Protein AF-A0A495IKT8-F1 (afdb_monomer_lite)

Sequence (80 aa):
MSTFTYHGAKDIDRAIGFLVTLDRNQQDALAVLQIDGALDELQTEYQKALADAAYRPSDDFTGRLSGYLEMADDAAGPGA

pLDDT: mean 86.84, std 12.22, range [43.38, 96.44]

Organism: NCBI:txid386892

Structure (mmCIF, N/CA/C/O backbone):
data_AF-A0A495IKT8-F1
#
_entry.id   AF-A0A495IKT8-F1
#
loop_
_atom_site.group_PDB
_atom_site.id
_atom_site.type_symbol
_atom_site.label_atom_id
_atom_site.label_alt_id
_atom_site.label_comp_id
_atom_site.label_asym_id
_atom_site.label_entity_id
_atom_site.label_seq_id
_atom_site.pdbx_PDB_ins_code
_atom_site.Cartn_x
_atom_site.Cartn_y
_atom_site.Cartn_z
_atom_site.occupancy
_atom_site.B_iso_or_equiv
_atom_site.auth_seq_id
_atom_site.auth_comp_id
_atom_site.auth_asym_id
_atom_site.auth_atom_id
_atom_site.pdbx_PDB_model_num
ATOM 1 N N . MET A 1 1 ? -11.292 16.138 -10.220 1.00 43.38 1 MET A N 1
ATOM 2 C CA . MET A 1 1 ? -10.957 15.516 -8.926 1.00 43.38 1 MET A CA 1
ATOM 3 C C . MET A 1 1 ? -11.529 14.118 -8.971 1.00 43.38 1 MET A C 1
ATOM 5 O O . MET A 1 1 ? -12.750 14.007 -8.961 1.00 43.38 1 MET A O 1
ATOM 9 N N . SER A 1 2 ? -10.688 13.100 -9.172 1.00 48.22 2 SER A N 1
ATOM 10 C CA . SER A 1 2 ? -11.131 11.704 -9.203 1.00 48.22 2 SER A CA 1
ATOM 11 C C . SER A 1 2 ? -11.890 11.420 -7.909 1.00 48.22 2 SER A C 1
ATOM 13 O O . SER A 1 2 ? -11.354 11.595 -6.817 1.00 48.22 2 SER A O 1
ATOM 15 N N . THR A 1 3 ? -13.167 11.059 -8.021 1.00 59.38 3 THR A N 1
ATOM 16 C CA . THR A 1 3 ? -14.032 10.650 -6.906 1.00 59.38 3 THR A CA 1
ATOM 17 C C . THR A 1 3 ? -13.652 9.241 -6.466 1.00 59.38 3 THR A C 1
ATOM 19 O O . THR A 1 3 ? -14.475 8.325 -6.496 1.00 59.38 3 THR A O 1
ATOM 22 N N . PHE A 1 4 ? -12.376 9.037 -6.144 1.00 70.94 4 PHE A N 1
ATOM 23 C CA . PHE A 1 4 ? -11.906 7.759 -5.652 1.00 70.94 4 PHE A CA 1
ATOM 24 C C . PHE A 1 4 ? -12.589 7.495 -4.312 1.00 70.94 4 PHE A C 1
ATOM 26 O O . PHE A 1 4 ? -12.424 8.240 -3.346 1.00 70.94 4 PHE A O 1
ATOM 33 N N . THR A 1 5 ? -13.426 6.465 -4.292 1.00 78.69 5 THR A N 1
ATOM 34 C CA . THR A 1 5 ? -14.084 6.004 -3.075 1.00 78.69 5 THR A CA 1
ATOM 35 C C . THR A 1 5 ? -13.293 4.815 -2.578 1.00 78.69 5 THR A C 1
ATOM 37 O O . THR A 1 5 ? -13.196 3.816 -3.276 1.00 78.69 5 THR A O 1
ATOM 40 N N . TYR A 1 6 ? -12.721 4.938 -1.386 1.00 83.81 6 TYR A N 1
ATOM 41 C CA . TYR A 1 6 ? -11.996 3.850 -0.747 1.00 83.81 6 TYR A CA 1
ATOM 42 C C . TYR A 1 6 ? -12.968 2.736 -0.316 1.00 83.81 6 TYR A C 1
ATOM 44 O O . TYR A 1 6 ? -13.845 2.966 0.521 1.00 83.81 6 TYR A O 1
ATOM 52 N N . HIS A 1 7 ? -12.806 1.533 -0.870 1.00 82.88 7 HIS A N 1
ATOM 53 C CA . HIS A 1 7 ? -13.624 0.341 -0.602 1.00 82.88 7 HIS A CA 1
ATOM 54 C C . HIS A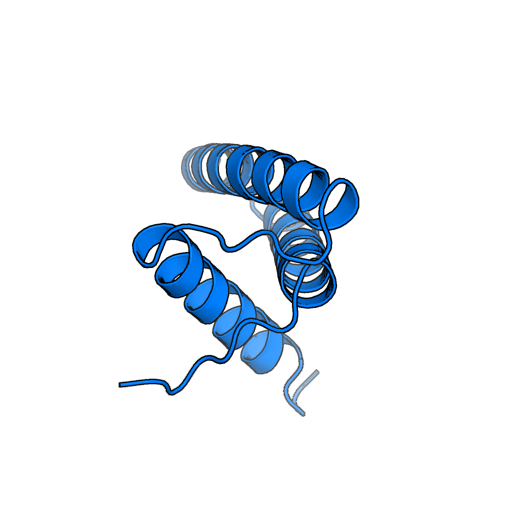 1 7 ? -12.986 -0.617 0.418 1.00 82.88 7 HIS A C 1
ATOM 56 O O . HIS A 1 7 ? -13.416 -1.767 0.554 1.00 82.88 7 HIS A O 1
ATOM 62 N N . GLY A 1 8 ? -11.975 -0.158 1.159 1.00 86.81 8 GLY A N 1
ATOM 63 C CA . GLY A 1 8 ? -11.313 -0.945 2.195 1.00 86.81 8 GLY A CA 1
ATOM 64 C C . GLY A 1 8 ? -10.093 -1.712 1.689 1.00 86.81 8 GLY A C 1
ATOM 65 O O . GLY A 1 8 ? -9.502 -1.395 0.658 1.00 86.81 8 GLY A O 1
ATOM 66 N N . ALA A 1 9 ? -9.736 -2.769 2.420 1.00 91.38 9 ALA A N 1
ATOM 67 C CA . ALA A 1 9 ? -8.506 -3.535 2.216 1.00 91.38 9 ALA A CA 1
ATOM 68 C C . ALA A 1 9 ? -8.332 -4.100 0.789 1.00 91.38 9 ALA A C 1
ATOM 70 O O . ALA A 1 9 ? -7.205 -4.294 0.348 1.00 91.38 9 ALA A O 1
ATOM 71 N N . LYS A 1 10 ? -9.426 -4.325 0.046 1.00 91.44 10 LYS A N 1
ATOM 72 C CA . LYS A 1 10 ? -9.386 -4.830 -1.339 1.00 91.44 10 LYS A CA 1
ATOM 73 C C . LYS A 1 10 ? -8.704 -3.871 -2.315 1.00 91.44 10 LYS A C 1
ATOM 75 O O . LYS A 1 10 ? -8.001 -4.323 -3.212 1.00 91.44 10 LYS A O 1
ATOM 80 N N . ASP A 1 11 ? -8.907 -2.569 -2.138 1.00 91.50 11 ASP A N 1
ATOM 81 C CA . ASP A 1 11 ? -8.284 -1.559 -2.995 1.00 91.50 11 ASP A CA 1
ATOM 82 C C . ASP A 1 11 ? -6.769 -1.530 -2.761 1.00 91.50 11 ASP A C 1
ATOM 84 O O . ASP A 1 11 ? -5.984 -1.460 -3.704 1.00 91.50 11 ASP A O 1
ATOM 88 N N . ILE A 1 12 ? -6.352 -1.674 -1.499 1.00 93.19 12 ILE A N 1
ATOM 89 C CA . ILE A 1 12 ? -4.937 -1.740 -1.121 1.00 93.19 12 ILE A CA 1
ATOM 90 C C . ILE A 1 12 ? -4.292 -3.024 -1.656 1.00 93.19 12 ILE A C 1
ATOM 92 O O . ILE A 1 12 ? -3.231 -2.955 -2.269 1.00 93.19 12 ILE A O 1
ATOM 96 N N . ASP A 1 13 ? -4.943 -4.179 -1.491 1.00 93.88 13 ASP A N 1
ATOM 97 C CA . ASP A 1 13 ? -4.465 -5.471 -2.008 1.00 93.88 13 ASP A CA 1
ATOM 98 C C . ASP A 1 13 ? -4.235 -5.433 -3.528 1.00 93.88 13 ASP A C 1
ATOM 100 O O . ASP A 1 13 ? -3.201 -5.876 -4.032 1.00 93.88 13 ASP A O 1
ATOM 104 N N . ARG A 1 14 ? -5.153 -4.799 -4.267 1.00 93.56 14 ARG A N 1
ATOM 105 C CA . ARG A 1 14 ? -5.018 -4.614 -5.715 1.00 93.56 14 ARG A CA 1
ATOM 106 C C . ARG A 1 14 ? -3.810 -3.748 -6.083 1.00 93.56 14 ARG A C 1
ATOM 108 O O . ARG A 1 14 ? -3.065 -4.108 -6.996 1.00 93.56 14 ARG A O 1
ATOM 115 N N . ALA A 1 15 ? -3.598 -2.638 -5.377 1.00 93.75 15 ALA A N 1
ATOM 116 C CA . ALA A 1 15 ? -2.435 -1.777 -5.590 1.00 93.75 15 ALA A CA 1
ATOM 117 C C . ALA A 1 15 ? -1.113 -2.489 -5.247 1.00 93.75 15 ALA A C 1
ATOM 119 O O . ALA A 1 15 ? -0.146 -2.373 -6.001 1.00 93.75 15 ALA A O 1
ATOM 120 N N . ILE A 1 16 ? -1.084 -3.284 -4.169 1.00 94.81 16 ILE A N 1
ATOM 121 C CA . ILE A 1 16 ? 0.067 -4.129 -3.811 1.00 94.81 16 ILE A CA 1
ATOM 122 C C . ILE A 1 16 ? 0.379 -5.103 -4.950 1.00 94.81 16 ILE A C 1
ATOM 124 O O . ILE A 1 16 ? 1.521 -5.175 -5.399 1.00 94.81 16 ILE A O 1
ATOM 128 N N . GLY A 1 17 ? -0.623 -5.824 -5.462 1.00 93.06 17 GLY A N 1
ATOM 129 C CA . GLY A 1 17 ? -0.431 -6.783 -6.555 1.00 93.06 17 GLY A CA 1
ATOM 130 C C . GLY A 1 17 ? 0.144 -6.147 -7.826 1.00 93.06 17 GLY A C 1
ATOM 131 O O . GLY A 1 17 ? 1.029 -6.722 -8.471 1.00 93.06 17 GLY A O 1
ATOM 132 N N . PHE A 1 18 ? -0.310 -4.937 -8.160 1.00 92.56 18 PHE A N 1
ATOM 133 C CA . PHE A 1 18 ? 0.241 -4.159 -9.267 1.00 92.56 18 PHE A CA 1
ATOM 134 C C . PHE A 1 18 ? 1.705 -3.774 -9.025 1.00 92.56 18 PHE A C 1
ATOM 136 O O . PHE A 1 18 ? 2.556 -4.078 -9.861 1.00 92.56 18 PHE A O 1
ATOM 143 N N . LEU A 1 19 ? 2.024 -3.174 -7.874 1.00 92.25 19 LEU A N 1
ATOM 144 C CA . LEU A 1 19 ? 3.385 -2.727 -7.572 1.00 92.25 19 LEU A CA 1
ATOM 145 C C . LEU A 1 19 ? 4.381 -3.883 -7.441 1.00 92.25 19 LEU A C 1
ATOM 147 O O . LEU A 1 19 ? 5.499 -3.753 -7.919 1.00 92.25 19 LEU A O 1
ATOM 151 N N . VAL A 1 20 ? 3.979 -5.040 -6.908 1.00 93.38 20 VAL A N 1
ATOM 152 C CA . VAL A 1 20 ? 4.822 -6.254 -6.903 1.00 93.38 20 VAL A CA 1
ATOM 153 C C . VAL A 1 20 ? 5.135 -6.721 -8.326 1.00 93.38 20 VAL A C 1
ATOM 155 O O . VAL A 1 20 ? 6.227 -7.216 -8.606 1.00 93.38 20 VAL A O 1
ATOM 158 N N . THR A 1 21 ? 4.180 -6.589 -9.246 1.00 90.81 21 THR A N 1
ATOM 159 C CA . THR A 1 21 ? 4.403 -6.933 -10.656 1.00 90.81 21 THR A CA 1
ATOM 160 C C . THR A 1 21 ? 5.314 -5.909 -11.331 1.00 90.81 21 THR A C 1
ATOM 162 O O . THR A 1 21 ? 6.183 -6.290 -12.114 1.00 90.81 21 THR A O 1
ATOM 165 N N . LEU A 1 22 ? 5.144 -4.624 -11.012 1.00 89.25 22 LEU A N 1
ATOM 166 C CA . LEU A 1 22 ? 5.996 -3.544 -11.502 1.00 89.25 22 LEU A CA 1
ATOM 167 C C . LEU A 1 22 ? 7.443 -3.709 -11.018 1.00 89.25 22 LEU A C 1
ATOM 169 O O . LEU A 1 22 ? 8.356 -3.635 -11.834 1.00 89.25 22 LEU A O 1
ATOM 173 N N . ASP A 1 23 ? 7.631 -4.004 -9.732 1.00 89.69 23 ASP A N 1
ATOM 174 C CA . ASP A 1 23 ? 8.930 -4.231 -9.095 1.00 89.69 23 ASP A CA 1
ATOM 175 C C . ASP A 1 23 ? 9.723 -5.345 -9.790 1.00 89.69 23 ASP A C 1
ATOM 177 O O . ASP A 1 23 ? 10.849 -5.145 -10.239 1.00 89.69 23 ASP A O 1
ATOM 181 N N . ARG A 1 24 ? 9.083 -6.500 -10.013 1.00 88.38 24 ARG A N 1
ATOM 182 C CA . ARG A 1 24 ? 9.708 -7.652 -10.691 1.00 88.38 24 ARG A CA 1
ATOM 183 C C . ARG A 1 24 ? 10.191 -7.353 -12.106 1.00 88.38 24 ARG A C 1
ATOM 185 O O . ARG A 1 24 ? 11.102 -8.023 -12.589 1.00 88.38 24 ARG A O 1
ATOM 192 N N . ASN A 1 25 ? 9.546 -6.409 -12.781 1.00 88.06 25 ASN A N 1
ATOM 193 C CA . ASN A 1 25 ? 9.876 -6.023 -14.148 1.00 88.06 25 ASN A CA 1
ATOM 194 C C . ASN A 1 25 ? 10.823 -4.817 -14.203 1.00 88.06 25 ASN A C 1
ATOM 196 O O . ASN A 1 25 ? 11.255 -4.436 -15.293 1.00 88.06 25 ASN A O 1
ATOM 200 N N . GLN A 1 26 ? 11.142 -4.213 -13.058 1.00 84.50 26 GLN A N 1
ATOM 201 C CA . GLN A 1 26 ? 11.938 -3.005 -13.000 1.00 84.50 26 GLN A CA 1
ATOM 202 C C . GLN A 1 26 ? 13.436 -3.325 -13.025 1.00 84.50 26 GLN A C 1
ATOM 204 O O . GLN A 1 26 ? 13.930 -4.191 -12.309 1.00 84.50 26 GLN A O 1
ATOM 209 N N . GLN A 1 27 ? 14.175 -2.605 -13.869 1.00 85.44 27 GLN A N 1
ATOM 210 C CA . GLN A 1 27 ? 15.634 -2.744 -13.996 1.00 85.44 27 GLN A CA 1
ATOM 211 C C . GLN A 1 27 ? 16.392 -1.565 -13.373 1.00 85.44 27 GLN A C 1
ATOM 213 O O . GLN A 1 27 ? 17.599 -1.654 -13.146 1.00 85.44 27 GLN A O 1
ATOM 218 N N . ASP A 1 28 ? 15.692 -0.465 -13.090 1.00 90.50 28 ASP A N 1
ATOM 219 C CA . ASP A 1 28 ? 16.249 0.708 -1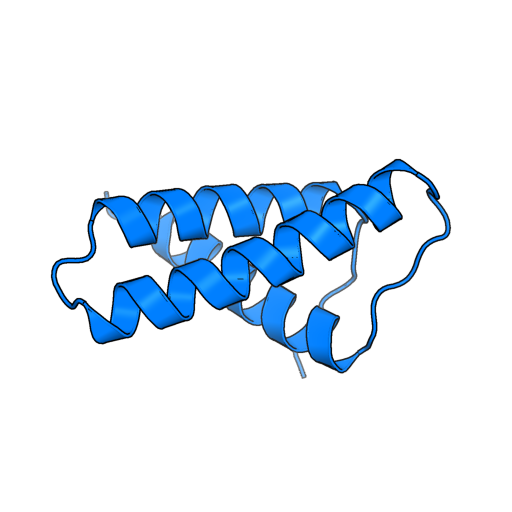2.425 1.00 90.50 28 ASP A CA 1
ATOM 220 C C . ASP A 1 28 ? 16.213 0.541 -10.895 1.00 90.50 28 ASP A C 1
ATOM 222 O O . ASP A 1 28 ? 15.146 0.456 -10.285 1.00 90.50 28 ASP A O 1
ATOM 226 N N . ALA A 1 29 ? 17.391 0.531 -10.268 1.00 84.94 29 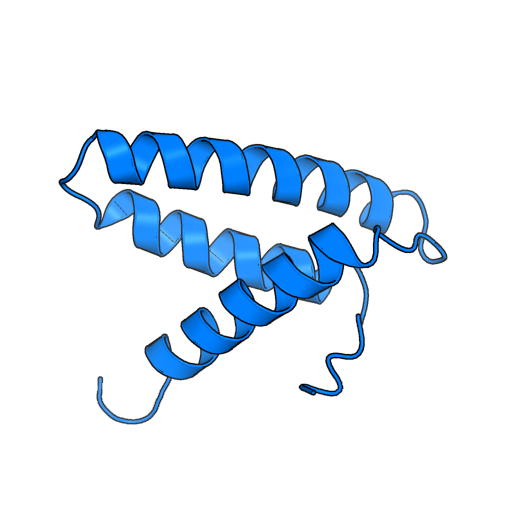ALA A N 1
ATOM 227 C CA . ALA A 1 29 ? 17.541 0.347 -8.825 1.00 84.94 29 ALA A CA 1
ATOM 228 C C . ALA A 1 29 ? 16.916 1.477 -7.985 1.00 84.94 29 ALA A C 1
ATOM 230 O O . ALA A 1 29 ? 16.466 1.228 -6.869 1.00 84.94 29 ALA A O 1
ATOM 231 N N . LEU A 1 30 ? 16.875 2.715 -8.491 1.00 90.12 30 LEU A N 1
ATOM 232 C CA . LEU A 1 30 ? 16.214 3.817 -7.790 1.00 90.12 30 LEU A CA 1
ATOM 233 C C . LEU A 1 30 ? 14.696 3.638 -7.823 1.00 90.12 30 LEU A C 1
ATOM 235 O O . LEU A 1 30 ? 14.026 3.906 -6.828 1.00 90.12 30 LEU A O 1
ATOM 239 N N . ALA A 1 31 ? 14.165 3.164 -8.948 1.00 87.69 31 ALA A N 1
ATOM 240 C CA . ALA A 1 31 ? 12.744 2.878 -9.065 1.00 87.69 31 ALA A CA 1
ATOM 241 C C . ALA A 1 31 ? 12.325 1.693 -8.180 1.00 87.69 31 ALA A C 1
ATOM 243 O O . ALA A 1 31 ? 11.288 1.786 -7.532 1.00 87.69 31 ALA A O 1
ATOM 244 N N . VAL A 1 32 ? 13.146 0.641 -8.076 1.00 89.25 32 VAL A N 1
ATOM 245 C CA . VAL A 1 32 ? 12.926 -0.473 -7.128 1.00 89.25 32 VAL A CA 1
ATOM 246 C C . VAL A 1 32 ? 12.820 0.047 -5.693 1.00 89.25 32 VAL A C 1
ATOM 248 O O . VAL A 1 32 ? 11.818 -0.187 -5.032 1.00 89.25 32 VAL A O 1
ATOM 251 N N . LEU A 1 33 ? 13.772 0.872 -5.240 1.00 90.56 33 LEU A N 1
ATOM 252 C CA . LEU A 1 33 ? 13.735 1.432 -3.880 1.00 90.56 33 LEU A CA 1
ATOM 253 C C . LEU A 1 33 ? 12.485 2.285 -3.605 1.00 90.56 33 LEU A C 1
ATOM 255 O O . LEU A 1 33 ? 11.979 2.316 -2.483 1.00 90.56 33 LEU A O 1
ATOM 259 N N . GLN A 1 34 ? 11.992 3.006 -4.614 1.00 91.06 34 GLN A N 1
ATOM 260 C CA . GLN A 1 34 ? 10.752 3.774 -4.495 1.00 91.06 34 GLN A CA 1
ATOM 261 C C . GLN A 1 34 ? 9.525 2.861 -4.412 1.00 91.06 34 GLN A C 1
ATOM 263 O O . GLN A 1 34 ? 8.604 3.152 -3.646 1.00 91.06 34 GLN A O 1
ATOM 268 N N . ILE A 1 35 ? 9.516 1.766 -5.176 1.00 92.25 35 ILE A N 1
ATOM 269 C CA . ILE A 1 35 ? 8.442 0.772 -5.151 1.00 92.25 35 ILE A CA 1
ATOM 270 C C . ILE A 1 35 ? 8.439 0.024 -3.814 1.00 92.25 35 ILE A C 1
ATOM 272 O O . ILE A 1 35 ? 7.372 -0.107 -3.221 1.00 92.25 35 ILE A O 1
ATOM 276 N N . ASP A 1 36 ? 9.601 -0.363 -3.290 1.00 93.75 36 ASP A N 1
ATOM 277 C CA . ASP A 1 36 ? 9.739 -0.989 -1.970 1.00 93.75 36 ASP A CA 1
ATOM 278 C C . ASP A 1 36 ? 9.133 -0.108 -0.867 1.00 93.75 36 ASP A C 1
ATOM 280 O O . ASP A 1 36 ? 8.297 -0.562 -0.085 1.00 93.75 36 ASP A O 1
ATOM 284 N N . GLY A 1 37 ? 9.470 1.188 -0.849 1.00 94.19 37 GLY A N 1
ATOM 285 C CA . GLY A 1 37 ? 8.903 2.129 0.122 1.00 94.19 37 GLY A CA 1
ATOM 286 C C . GLY A 1 37 ? 7.381 2.280 0.006 1.00 94.19 37 GLY A C 1
ATOM 287 O O . GLY A 1 37 ? 6.684 2.378 1.018 1.00 94.19 37 GLY A O 1
ATOM 288 N N . ALA A 1 38 ? 6.846 2.260 -1.218 1.00 94.19 38 ALA A N 1
ATOM 289 C CA . ALA A 1 38 ? 5.403 2.280 -1.446 1.00 94.19 38 ALA A CA 1
ATOM 290 C C . ALA A 1 38 ? 4.730 0.970 -0.998 1.00 94.19 38 ALA A C 1
ATOM 292 O O . ALA A 1 38 ? 3.648 1.002 -0.408 1.00 94.19 38 ALA A O 1
ATOM 293 N N . LEU A 1 39 ? 5.368 -0.180 -1.235 1.00 95.00 39 LEU A N 1
ATOM 294 C CA . LEU A 1 39 ? 4.882 -1.493 -0.808 1.00 95.00 39 LEU A CA 1
ATOM 295 C C . LEU A 1 39 ? 4.848 -1.627 0.715 1.00 95.00 39 LEU A C 1
ATOM 297 O O . LEU A 1 39 ? 3.902 -2.219 1.237 1.00 95.00 39 LEU A O 1
ATOM 301 N N . ASP A 1 40 ? 5.824 -1.072 1.431 1.00 96.44 40 ASP A N 1
ATOM 302 C CA . ASP A 1 40 ? 5.842 -1.062 2.898 1.00 96.44 40 ASP A CA 1
ATOM 303 C C . ASP A 1 40 ? 4.701 -0.211 3.481 1.00 96.44 40 ASP A C 1
ATOM 305 O O . ASP A 1 40 ? 4.013 -0.634 4.422 1.00 96.44 40 ASP A O 1
ATOM 309 N N . GLU A 1 41 ? 4.448 0.969 2.900 1.00 95.31 41 GLU A N 1
ATOM 310 C CA . GLU A 1 41 ? 3.319 1.823 3.287 1.00 95.31 41 GLU A CA 1
ATOM 311 C C . GLU A 1 41 ? 1.984 1.107 3.029 1.00 95.31 41 GLU A C 1
ATOM 313 O O . GLU A 1 41 ? 1.155 0.990 3.936 1.00 95.31 41 GLU A O 1
ATOM 318 N N . LEU A 1 42 ? 1.794 0.552 1.828 1.00 95.00 42 LEU A N 1
ATOM 319 C CA . LEU A 1 42 ? 0.579 -0.180 1.463 1.00 95.00 42 LEU A CA 1
ATOM 320 C C . LEU A 1 42 ? 0.354 -1.406 2.351 1.00 95.00 42 LEU A C 1
ATOM 322 O O . LEU A 1 42 ? -0.764 -1.616 2.811 1.00 95.00 42 LEU A O 1
ATOM 326 N N . GLN A 1 43 ? 1.386 -2.203 2.637 1.00 95.69 43 GLN A N 1
ATOM 327 C CA . GLN A 1 43 ? 1.260 -3.361 3.528 1.00 95.69 43 GLN A CA 1
ATOM 328 C C . GLN A 1 43 ? 0.862 -2.943 4.943 1.00 95.69 43 GLN A C 1
ATOM 330 O O . GLN A 1 43 ? 0.008 -3.583 5.558 1.00 95.69 43 GLN A O 1
ATOM 335 N N . THR A 1 44 ? 1.429 -1.850 5.453 1.00 95.50 44 THR A N 1
ATOM 336 C CA . THR A 1 44 ? 1.073 -1.314 6.771 1.00 95.50 44 THR A CA 1
ATOM 337 C C . THR A 1 44 ? -0.395 -0.891 6.818 1.00 95.50 44 THR A C 1
ATOM 339 O O . THR A 1 44 ? -1.128 -1.266 7.736 1.00 95.50 44 THR A O 1
ATOM 342 N N . GLU A 1 45 ? -0.849 -0.141 5.817 1.00 94.69 45 GLU A N 1
ATOM 343 C CA . GLU A 1 45 ? -2.237 0.318 5.708 1.00 94.69 45 GLU A CA 1
ATOM 344 C C . GLU A 1 45 ? -3.213 -0.842 5.470 1.00 94.69 45 GLU A C 1
ATOM 346 O O . GLU A 1 45 ? -4.302 -0.867 6.046 1.00 94.69 45 GLU A O 1
ATOM 351 N N . TYR A 1 46 ? -2.795 -1.858 4.714 1.00 94.56 46 TYR A N 1
ATOM 352 C CA . TYR A 1 46 ? -3.550 -3.090 4.503 1.00 94.56 46 TYR A CA 1
ATOM 353 C C . TYR A 1 46 ? -3.799 -3.835 5.816 1.00 94.56 46 TYR A C 1
ATOM 355 O O . TYR A 1 46 ? -4.934 -4.209 6.102 1.00 94.56 46 TYR A O 1
ATOM 363 N N . GLN A 1 47 ? -2.772 -4.003 6.657 1.00 95.94 47 GLN A N 1
ATOM 364 C CA . GLN A 1 47 ? -2.931 -4.663 7.958 1.00 95.94 47 GLN A CA 1
ATOM 365 C C . GLN A 1 47 ? -3.894 -3.900 8.875 1.00 95.94 47 GLN A C 1
ATOM 367 O O . GLN A 1 47 ? -4.724 -4.518 9.542 1.00 95.94 47 GLN A O 1
ATOM 372 N N . LYS A 1 48 ? -3.843 -2.562 8.878 1.00 94.19 48 LYS A N 1
ATOM 373 C CA . LYS A 1 48 ? -4.802 -1.734 9.628 1.00 94.19 48 LYS A CA 1
ATOM 374 C C . LYS A 1 48 ? -6.229 -1.919 9.108 1.00 94.19 48 LYS A C 1
ATOM 376 O O . LYS A 1 48 ? -7.140 -2.129 9.903 1.00 94.19 48 LY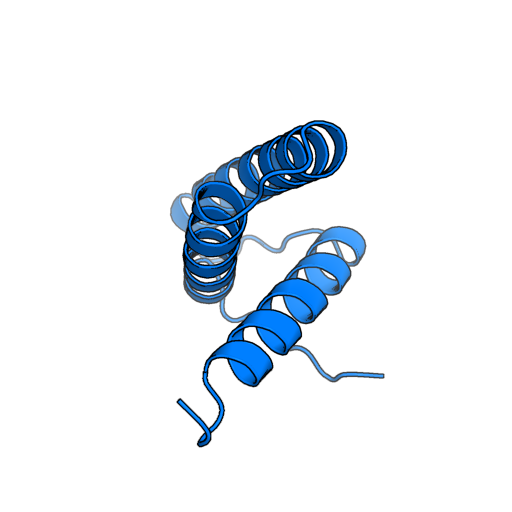S A O 1
ATOM 381 N N . ALA A 1 49 ? -6.408 -1.911 7.786 1.00 93.44 49 ALA A N 1
ATOM 382 C CA . ALA A 1 49 ? -7.703 -2.113 7.140 1.00 93.44 49 ALA A CA 1
ATOM 383 C C . ALA A 1 49 ? -8.274 -3.529 7.339 1.00 93.44 49 ALA A C 1
ATOM 385 O O . ALA A 1 49 ? -9.491 -3.704 7.354 1.00 93.44 49 ALA A O 1
ATOM 386 N N . LEU A 1 50 ? -7.415 -4.542 7.489 1.00 93.69 50 LEU A N 1
ATOM 387 C CA . LEU A 1 50 ? -7.826 -5.900 7.853 1.00 93.69 50 LEU A CA 1
ATOM 388 C C . LEU A 1 50 ? -8.219 -6.015 9.329 1.00 93.69 50 LEU A C 1
ATOM 390 O O . LEU A 1 50 ? -9.152 -6.747 9.655 1.00 93.69 50 LEU A O 1
ATOM 394 N N . ALA A 1 51 ? -7.499 -5.326 10.215 1.00 94.50 51 ALA A N 1
ATOM 395 C CA . ALA A 1 51 ? -7.754 -5.360 11.652 1.00 94.50 51 ALA A CA 1
ATOM 396 C C . ALA A 1 51 ? -9.022 -4.584 12.049 1.00 94.50 51 ALA A C 1
ATOM 398 O O . ALA A 1 51 ? -9.695 -4.968 13.005 1.00 94.50 51 ALA A O 1
ATOM 399 N N . ASP A 1 52 ? -9.356 -3.516 11.321 1.00 91.31 52 ASP A N 1
ATOM 400 C CA . ASP A 1 52 ? -10.531 -2.684 11.569 1.00 91.31 52 ASP A CA 1
ATOM 401 C C . ASP A 1 52 ? -11.257 -2.344 10.258 1.00 91.31 52 ASP A C 1
ATOM 403 O O . ASP A 1 52 ? -10.776 -1.576 9.427 1.00 91.31 52 ASP A O 1
ATOM 407 N N . ALA A 1 53 ? -12.469 -2.880 10.093 1.00 86.62 53 ALA A N 1
ATOM 408 C CA . ALA A 1 53 ? -13.302 -2.634 8.916 1.00 86.62 53 ALA A CA 1
ATOM 409 C C . ALA A 1 53 ? -13.801 -1.178 8.806 1.00 86.62 53 ALA A C 1
ATOM 411 O O . ALA A 1 53 ? -14.230 -0.761 7.729 1.00 86.62 53 ALA A O 1
ATOM 412 N N . ALA A 1 54 ? -13.772 -0.410 9.901 1.00 88.94 54 ALA A N 1
ATOM 413 C CA . ALA A 1 54 ? -14.086 1.016 9.915 1.00 88.94 54 ALA A CA 1
ATOM 414 C C . ALA A 1 54 ? -12.843 1.900 9.708 1.00 88.94 54 ALA A C 1
ATOM 416 O O . ALA A 1 54 ? -12.978 3.127 9.644 1.00 88.94 54 ALA A O 1
ATOM 417 N N . TYR A 1 55 ? -11.655 1.298 9.576 1.00 88.69 55 TYR A N 1
ATOM 418 C CA . TYR A 1 55 ? -10.413 2.019 9.351 1.00 88.69 55 TYR A CA 1
ATOM 419 C C . TYR A 1 55 ? -10.491 2.872 8.087 1.00 88.69 55 TYR A C 1
ATOM 421 O O . TYR A 1 55 ? -10.842 2.401 7.000 1.00 88.69 55 TYR A O 1
ATOM 429 N N . ARG A 1 56 ? -10.112 4.141 8.234 1.00 88.56 56 ARG A N 1
ATOM 430 C CA . ARG A 1 56 ? -9.935 5.061 7.117 1.00 88.56 56 ARG A CA 1
ATOM 431 C C . ARG A 1 56 ? -8.484 5.529 7.073 1.00 88.56 56 ARG A C 1
ATOM 433 O O . ARG A 1 56 ? -8.046 6.164 8.035 1.00 88.56 56 ARG A O 1
ATOM 440 N N . PRO A 1 57 ? -7.760 5.235 5.982 1.00 89.38 57 PRO A N 1
ATOM 441 C CA . PRO A 1 57 ? -6.453 5.820 5.736 1.00 89.38 57 PRO A CA 1
ATOM 442 C C . PRO A 1 57 ? -6.529 7.347 5.633 1.00 89.38 57 PRO A C 1
ATOM 444 O O . PRO A 1 57 ? -7.608 7.926 5.492 1.00 89.38 57 PRO A O 1
ATOM 447 N N . SER A 1 58 ? -5.370 8.003 5.653 1.00 91.75 58 SER A N 1
ATOM 448 C CA . SER A 1 58 ? -5.291 9.442 5.398 1.00 91.75 58 SER A CA 1
ATOM 449 C C . SER A 1 58 ? -5.697 9.793 3.961 1.00 91.75 58 SER A C 1
ATOM 451 O O . SER A 1 58 ? -5.577 8.974 3.044 1.00 91.75 58 SER A O 1
ATOM 453 N N . ASP A 1 59 ? -6.134 11.036 3.745 1.00 89.38 59 ASP A N 1
ATOM 454 C CA . ASP A 1 59 ? -6.451 11.543 2.403 1.00 89.38 59 ASP A CA 1
ATOM 455 C C . ASP A 1 59 ? -5.218 11.512 1.484 1.00 89.38 59 ASP A C 1
ATOM 457 O O . ASP A 1 59 ? -5.328 11.167 0.309 1.00 89.38 59 ASP A O 1
ATOM 461 N N . ASP A 1 60 ? -4.029 11.776 2.036 1.00 91.12 60 ASP A N 1
ATOM 462 C CA . ASP A 1 60 ? -2.760 11.699 1.305 1.00 91.12 60 ASP A CA 1
ATOM 463 C C . ASP A 1 60 ? -2.469 10.279 0.804 1.00 91.12 60 ASP A C 1
ATOM 465 O O . ASP A 1 60 ? -2.082 10.092 -0.352 1.00 91.12 60 ASP A O 1
ATOM 469 N N . PHE A 1 61 ? -2.655 9.271 1.664 1.00 92.44 61 PHE A N 1
ATOM 470 C CA . PHE A 1 61 ? -2.506 7.872 1.265 1.00 92.44 61 PHE A CA 1
ATOM 471 C C . PHE A 1 61 ? -3.563 7.494 0.233 1.00 92.44 61 PHE A C 1
ATOM 473 O O . PHE A 1 61 ? -3.250 6.879 -0.779 1.00 92.44 61 PHE A O 1
ATOM 480 N N . THR A 1 62 ? -4.806 7.912 0.456 1.00 91.19 62 THR A N 1
ATOM 481 C CA . THR A 1 62 ? -5.932 7.649 -0.444 1.00 91.19 62 THR A CA 1
ATOM 482 C C . THR A 1 62 ? -5.683 8.238 -1.838 1.00 91.19 62 THR A C 1
ATOM 484 O O . THR A 1 62 ? -5.982 7.586 -2.837 1.00 91.19 62 THR A O 1
ATOM 487 N N . GLY A 1 63 ? -5.060 9.419 -1.926 1.00 91.69 63 GLY A N 1
ATOM 488 C CA . GLY A 1 63 ? -4.642 10.030 -3.191 1.00 91.69 63 GLY A CA 1
ATOM 489 C C . GLY A 1 63 ? -3.491 9.296 -3.890 1.00 91.69 63 GLY A C 1
ATOM 490 O O . GLY A 1 63 ? -3.467 9.222 -5.118 1.00 91.69 63 GLY A O 1
ATOM 491 N N . ARG A 1 64 ? -2.548 8.707 -3.142 1.00 92.44 64 ARG A N 1
ATOM 492 C CA . ARG A 1 64 ? -1.518 7.824 -3.726 1.00 92.44 64 ARG A CA 1
ATOM 493 C C . ARG A 1 64 ? -2.125 6.508 -4.206 1.00 92.44 64 ARG A C 1
ATOM 495 O O . ARG A 1 64 ? -1.864 6.085 -5.330 1.00 92.44 64 ARG A O 1
ATOM 502 N N . LEU A 1 65 ? -2.977 5.904 -3.380 1.00 92.75 65 LEU A N 1
ATOM 503 C CA . LEU A 1 65 ? -3.678 4.659 -3.671 1.00 92.75 65 LEU A CA 1
ATOM 504 C C . LEU A 1 65 ? -4.505 4.767 -4.953 1.00 92.75 65 LEU A C 1
ATOM 506 O O . LEU A 1 65 ? -4.433 3.871 -5.791 1.00 92.75 65 LEU A O 1
ATOM 510 N N . SER A 1 66 ? -5.235 5.870 -5.145 1.00 92.00 66 SER A N 1
ATOM 511 C CA . SER A 1 66 ? -5.990 6.085 -6.381 1.00 92.00 66 SER A CA 1
ATOM 512 C C . SER A 1 66 ? -5.082 6.113 -7.608 1.00 92.00 66 SER A C 1
ATOM 514 O O . SER A 1 66 ? -5.418 5.501 -8.614 1.0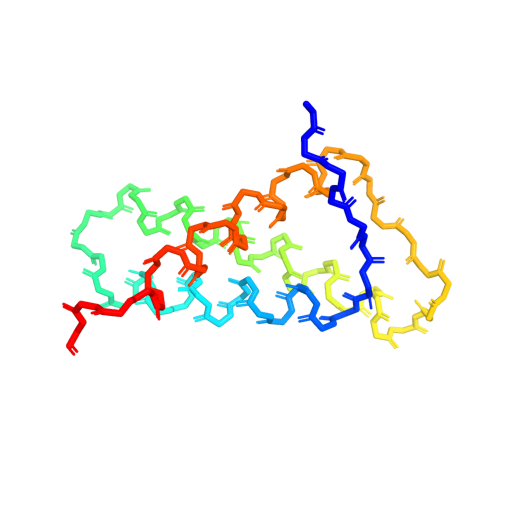0 92.00 66 SER A O 1
ATOM 516 N N . GLY A 1 67 ? -3.908 6.747 -7.514 1.00 91.38 67 GLY A N 1
ATOM 517 C CA . GLY A 1 67 ? -2.931 6.766 -8.605 1.00 91.38 67 GLY A CA 1
ATOM 518 C C . GLY A 1 67 ? -2.390 5.374 -8.944 1.00 91.38 67 GLY A C 1
ATOM 519 O O . GLY A 1 67 ? -2.303 5.020 -10.116 1.00 91.38 67 GLY A O 1
ATOM 520 N N . TYR A 1 68 ? -2.084 4.548 -7.938 1.00 91.94 68 TYR A N 1
ATOM 521 C CA . TYR A 1 68 ? -1.649 3.165 -8.176 1.00 91.94 68 TYR A CA 1
ATOM 522 C C . TYR A 1 68 ? -2.741 2.311 -8.825 1.00 91.94 68 TYR A C 1
ATOM 524 O O . TYR A 1 68 ? -2.441 1.460 -9.659 1.00 91.94 68 TYR A O 1
ATOM 532 N N . LEU A 1 69 ? -4.004 2.541 -8.466 1.00 91.62 69 LEU A N 1
ATOM 533 C CA . LEU A 1 69 ? -5.138 1.827 -9.046 1.00 91.62 69 LEU A CA 1
ATOM 534 C C . LEU A 1 69 ? -5.434 2.265 -10.477 1.00 91.62 69 LEU A C 1
ATOM 536 O O . LEU A 1 69 ? -5.665 1.401 -11.314 1.00 91.62 69 LEU A O 1
ATOM 540 N N . GLU A 1 70 ? -5.348 3.563 -10.773 1.00 90.88 70 GLU A N 1
ATOM 541 C CA . GLU A 1 70 ? -5.436 4.082 -12.144 1.00 90.88 70 GLU A CA 1
ATOM 542 C C . GLU A 1 70 ? -4.338 3.457 -13.026 1.00 90.88 70 GLU A C 1
ATOM 544 O O . GLU A 1 70 ? -4.630 2.941 -14.101 1.00 90.88 70 GLU A O 1
ATOM 549 N N . MET A 1 71 ? -3.094 3.378 -12.535 1.00 88.12 71 MET A N 1
ATOM 550 C CA . MET A 1 71 ? -2.003 2.695 -13.248 1.00 88.12 71 MET A CA 1
ATOM 551 C C . MET A 1 71 ? -2.257 1.192 -13.435 1.00 88.12 71 MET A C 1
ATOM 553 O O . MET A 1 71 ? -1.931 0.634 -14.484 1.00 88.12 71 MET A O 1
ATOM 557 N N . ALA A 1 72 ? -2.832 0.525 -12.431 1.00 87.06 72 ALA A N 1
ATOM 558 C CA . ALA A 1 72 ? -3.191 -0.887 -12.516 1.00 87.06 72 ALA A CA 1
ATOM 559 C C . ALA A 1 72 ? -4.327 -1.139 -13.521 1.00 87.06 72 ALA A C 1
ATOM 561 O O . ALA A 1 72 ? -4.314 -2.158 -14.213 1.00 87.06 72 ALA A O 1
ATOM 562 N N . ASP A 1 73 ? -5.300 -0.230 -13.601 1.00 87.31 73 ASP A N 1
ATOM 563 C CA . ASP A 1 73 ? -6.389 -0.259 -14.579 1.00 87.31 73 ASP A CA 1
ATOM 564 C C . ASP A 1 73 ? -5.859 -0.031 -16.002 1.00 87.31 73 ASP A C 1
ATOM 566 O O . ASP A 1 73 ? -6.194 -0.799 -16.906 1.00 87.31 73 ASP A O 1
ATOM 570 N N . ASP A 1 74 ? -4.969 0.948 -16.192 1.00 85.75 74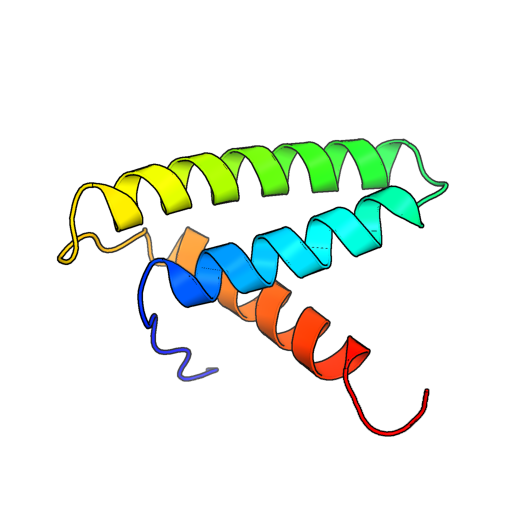 ASP A N 1
ATOM 571 C CA . ASP A 1 74 ? -4.321 1.223 -17.480 1.00 85.75 74 ASP A CA 1
ATOM 572 C C . ASP A 1 74 ? -3.479 0.033 -17.961 1.00 85.75 74 ASP A C 1
ATOM 574 O O . ASP A 1 74 ? -3.543 -0.351 -19.131 1.00 85.75 74 ASP A O 1
ATOM 578 N N . ALA A 1 75 ? -2.734 -0.609 -17.054 1.00 79.00 75 ALA A N 1
ATOM 579 C CA . ALA A 1 75 ? -1.955 -1.808 -17.359 1.00 79.00 75 ALA A CA 1
ATOM 580 C C . ALA A 1 75 ? -2.828 -3.034 -17.697 1.00 79.00 75 ALA A C 1
ATOM 582 O O . ALA A 1 75 ? -2.355 -3.952 -18.365 1.00 79.00 75 ALA A O 1
ATOM 583 N N . ALA A 1 76 ? -4.089 -3.059 -17.251 1.00 73.88 76 ALA A N 1
ATOM 584 C CA . ALA A 1 76 ? -5.051 -4.129 -17.519 1.00 73.88 76 ALA A CA 1
ATOM 585 C C . ALA A 1 76 ? -5.950 -3.869 -18.752 1.00 73.88 76 ALA A C 1
ATOM 587 O O . ALA A 1 76 ? -6.790 -4.712 -19.081 1.00 73.88 76 ALA A O 1
ATOM 588 N N . GLY A 1 77 ? -5.803 -2.721 -19.428 1.00 61.56 77 GLY A N 1
ATOM 589 C CA . GLY A 1 77 ? -6.593 -2.320 -20.600 1.00 61.56 77 GLY A CA 1
ATOM 590 C C . GLY A 1 77 ? -6.397 -3.202 -21.854 1.00 61.56 77 GLY A C 1
ATOM 591 O O . GLY A 1 77 ? -5.431 -3.957 -21.943 1.00 61.56 77 GLY A O 1
ATOM 592 N N . PRO A 1 78 ? -7.303 -3.120 -22.858 1.00 47.28 78 PRO A N 1
ATOM 593 C CA . PRO A 1 78 ? -7.582 -4.164 -23.864 1.00 47.28 78 PRO A CA 1
ATOM 594 C C . PRO A 1 78 ? -6.559 -4.265 -25.018 1.00 47.28 78 PRO A C 1
ATOM 596 O O . PRO A 1 78 ? -6.941 -4.365 -26.185 1.00 47.28 78 PRO A O 1
ATOM 599 N N . GLY A 1 79 ? -5.263 -4.216 -24.717 1.00 51.06 79 GLY A N 1
ATOM 600 C CA . GLY A 1 79 ? -4.179 -4.221 -25.706 1.00 51.06 79 GLY A CA 1
ATOM 601 C C . GLY A 1 79 ? -2.988 -5.122 -25.374 1.00 51.06 79 GLY A C 1
ATOM 602 O O . GLY A 1 79 ? -1.920 -4.896 -25.940 1.00 51.06 79 GLY A O 1
ATOM 603 N N . ALA A 1 80 ? -3.155 -6.097 -24.473 1.00 44.34 80 ALA A N 1
ATOM 604 C CA . ALA A 1 80 ? -2.199 -7.187 -24.258 1.00 44.34 80 ALA A CA 1
ATOM 605 C C . ALA A 1 80 ? -2.558 -8.419 -25.103 1.00 44.34 80 ALA A C 1
ATOM 607 O O . ALA A 1 80 ? -3.767 -8.740 -25.191 1.00 44.34 80 ALA A O 1
#

Secondary structure (DSSP, 8-state):
-------SHHHHHHHHHHHHHHHHH---HHHHHHHHHHHHHHHHHHHHHHH-TT----HHHHHHHHHHHHHHHHHTSS--

Radius of gyration: 12.95 Å; chains: 1; bounding box: 32×23×37 Å

Foldseek 3Di:
DPPQDDPFLVLLVLLLVQLVVVLVVDPDPVVNVVSVVLNVVSVVRSVVRVVDVPDDDDPVNSVVSVVSVVVSVVVVDDDD